Protein AF-A0A6J6EHJ3-F1 (afdb_monomer)

Mean predicted aligned error: 10.59 Å

Secondary structure (DSSP, 8-state):
---PPPPPPP---TT---------PPPPEEEEEEEEETTEEEEEEE---SEEEEEETTEEPPTTSEEEEETTEEEE---S---S-EEEEETTS-EEEE------

Foldseek 3Di:
DDDDDDPDDDPPDPPPPPPDDDDDQKAWEFDDWDDPDPQKIKTFTARPPQWPFKDAQNHTDDPVQWDDPDRGIIMGHPRPDRHAKIWIAHPVGHIYIDGDDDDD

Organism: NCBI:txid449393

Nearest PDB structures (foldseek):
  7k44-assembly1_A  TM=7.861E-01  e=2.070E-03  Bacteroides uniformis ATCC 8492
  6e9b-assembly3_C  TM=7.142E-01  e=2.065E-02  Bacteroides ovatus ATCC 8483
  7z0l-assembly1_A  TM=6.206E-01  e=2.438E-01  Mus musculus
  8qy5-assembly1_A  TM=5.877E-01  e=2.885E-01  Mus musculus
  8qy6-assembly1_A  TM=5.879E-01  e=3.819E-01  Mus musculus

Sequence (104 aa):
MQVQLYPTMIPLNQGNALETTTVTSATLTISARTATGAGAFTITGTGFTNIELVTIGGAPLSGSNYTRVSETTLNLSGVSSFMGPLLIRLADGQESVLFQFNWS

Structure (mmCIF, N/CA/C/O backbone):
data_AF-A0A6J6EHJ3-F1
#
_entry.id   AF-A0A6J6EHJ3-F1
#
loop_
_atom_site.group_PDB
_atom_site.id
_atom_site.type_symbol
_atom_site.label_atom_id
_atom_site.label_alt_id
_atom_site.label_comp_id
_atom_site.label_asym_id
_atom_site.label_entity_id
_atom_site.label_seq_id
_atom_site.pdbx_PDB_ins_code
_atom_site.Cartn_x
_atom_site.Cartn_y
_atom_site.Cartn_z
_atom_site.occupancy
_atom_site.B_iso_or_equiv
_atom_site.auth_seq_id
_atom_site.auth_comp_id
_atom_site.auth_asym_id
_atom_site.auth_atom_id
_atom_site.pdbx_PDB_model_num
ATOM 1 N N . MET A 1 1 ? -48.284 -18.681 57.709 1.00 45.91 1 MET A N 1
ATOM 2 C CA . MET A 1 1 ? -47.814 -17.480 56.986 1.00 45.91 1 MET A CA 1
ATOM 3 C C . MET A 1 1 ? -46.667 -17.903 56.089 1.00 45.91 1 MET A C 1
ATOM 5 O O . MET A 1 1 ? -45.724 -18.489 56.600 1.00 45.91 1 MET A O 1
ATOM 9 N N . GLN A 1 2 ? -46.771 -17.678 54.782 1.00 44.72 2 GLN A N 1
ATOM 10 C CA . GLN A 1 2 ? -45.708 -17.960 53.816 1.00 44.72 2 GLN A CA 1
ATOM 11 C C . GLN A 1 2 ? -45.152 -16.617 53.344 1.00 44.72 2 GLN A C 1
ATOM 13 O O . GLN A 1 2 ? -45.907 -15.794 52.833 1.00 44.72 2 GLN A O 1
ATOM 18 N N . VAL A 1 3 ? -43.858 -16.379 53.555 1.00 48.25 3 VAL A N 1
ATOM 19 C CA . VAL A 1 3 ? -43.165 -15.201 53.023 1.00 48.25 3 VAL A CA 1
ATOM 20 C C . VAL A 1 3 ? -42.486 -15.638 51.733 1.00 48.25 3 VAL A C 1
ATOM 22 O O . VAL A 1 3 ? -41.507 -16.379 51.761 1.00 48.25 3 VAL A O 1
ATOM 25 N N . GLN A 1 4 ? -43.046 -15.231 50.599 1.00 58.06 4 GLN A N 1
ATOM 26 C CA . GLN A 1 4 ? -42.398 -15.392 49.304 1.00 58.06 4 GLN A CA 1
ATOM 27 C C . GLN A 1 4 ? -41.403 -14.244 49.117 1.00 58.06 4 GLN A C 1
ATOM 29 O O . GLN A 1 4 ? -41.795 -13.078 49.118 1.00 58.06 4 GLN A O 1
ATOM 34 N N . LEU A 1 5 ? -40.117 -14.570 48.977 1.00 55.12 5 LEU A N 1
ATOM 35 C CA . LEU A 1 5 ? -39.085 -13.601 48.617 1.00 55.12 5 LEU A CA 1
ATOM 36 C C . LEU A 1 5 ? -39.053 -13.468 47.093 1.00 55.12 5 LEU A C 1
ATOM 38 O O . LEU A 1 5 ? -38.806 -14.440 46.381 1.00 55.12 5 LEU A O 1
ATOM 42 N N . TYR A 1 6 ? -39.320 -12.265 46.595 1.00 51.81 6 TYR A N 1
ATOM 43 C CA . TYR A 1 6 ? -39.069 -11.919 45.199 1.00 51.81 6 TYR A CA 1
ATOM 44 C C . TYR A 1 6 ? -37.560 -11.711 45.006 1.00 51.81 6 TYR A C 1
ATOM 46 O O . TYR A 1 6 ? -36.919 -11.155 45.903 1.00 51.81 6 TYR A O 1
ATOM 54 N N . PRO A 1 7 ? -36.965 -12.119 43.871 1.00 58.31 7 PRO A N 1
ATOM 55 C CA . PRO A 1 7 ? -35.576 -11.787 43.590 1.00 58.31 7 PRO A CA 1
ATOM 56 C C . PRO A 1 7 ? -35.423 -10.261 43.538 1.00 58.31 7 PRO A C 1
ATOM 58 O O . PRO A 1 7 ? -36.152 -9.573 42.822 1.00 58.31 7 PRO A O 1
ATOM 61 N N . THR A 1 8 ? -34.493 -9.722 44.324 1.00 57.19 8 THR A N 1
ATOM 62 C CA . THR A 1 8 ? -34.136 -8.302 44.282 1.00 57.19 8 THR A CA 1
ATOM 63 C C . THR A 1 8 ? -33.543 -7.996 42.914 1.00 57.19 8 THR A C 1
ATOM 65 O O . THR A 1 8 ? -32.592 -8.656 42.495 1.00 57.19 8 THR A O 1
ATOM 68 N N . MET A 1 9 ? -34.121 -7.024 42.211 1.00 59.19 9 MET A N 1
ATOM 69 C CA . MET A 1 9 ? -33.641 -6.585 40.902 1.00 59.19 9 MET A CA 1
ATOM 70 C C . MET A 1 9 ? -32.135 -6.295 40.944 1.00 59.19 9 MET A C 1
ATOM 72 O O . MET A 1 9 ? -31.650 -5.701 41.908 1.00 59.19 9 MET A O 1
ATOM 76 N N . ILE A 1 10 ? -31.403 -6.679 39.893 1.00 64.44 10 ILE A N 1
ATOM 77 C CA . ILE A 1 10 ? -30.029 -6.208 39.686 1.00 64.44 10 ILE A CA 1
ATOM 78 C C . ILE A 1 10 ? -30.111 -4.680 39.566 1.00 64.44 10 ILE A C 1
ATOM 80 O O . ILE A 1 10 ? -30.839 -4.199 38.692 1.00 64.44 10 ILE A O 1
ATOM 84 N N . PRO A 1 11 ? -29.432 -3.895 40.418 1.00 57.28 11 PRO A N 1
ATOM 85 C CA . PRO A 1 11 ? -29.420 -2.452 40.260 1.00 57.28 11 PRO A CA 1
ATOM 86 C C . PRO A 1 11 ? -28.717 -2.116 38.942 1.00 57.28 11 PRO A C 1
ATOM 88 O O . PRO A 1 11 ? -27.499 -2.235 38.824 1.00 57.28 11 PRO A O 1
ATOM 91 N N . LEU A 1 12 ? -29.495 -1.696 37.944 1.00 59.78 12 LEU A N 1
ATOM 92 C CA . LEU A 1 12 ? -28.971 -0.992 36.783 1.00 59.78 12 LEU A CA 1
ATOM 93 C C . LEU A 1 12 ? -28.597 0.398 37.301 1.00 59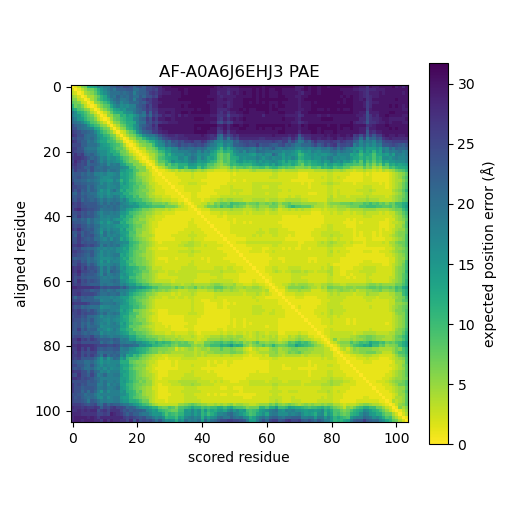.78 12 LEU A C 1
ATOM 95 O O . LEU A 1 12 ? -29.440 1.292 37.385 1.00 59.78 12 LEU A O 1
ATOM 99 N N . ASN A 1 13 ? -27.349 0.564 37.747 1.00 59.31 13 ASN A N 1
ATOM 100 C CA . ASN A 1 13 ? -26.784 1.897 37.945 1.00 59.31 13 ASN A CA 1
ATOM 101 C C . ASN A 1 13 ? -27.064 2.703 36.662 1.00 59.31 13 ASN A C 1
ATOM 103 O O . ASN A 1 13 ? -27.067 2.103 35.590 1.00 59.31 13 ASN A O 1
ATOM 107 N N . GLN A 1 14 ? -27.358 4.004 36.758 1.00 56.12 14 GLN A N 1
ATOM 108 C CA . GLN A 1 14 ? -27.821 4.884 35.663 1.00 56.12 14 GLN A CA 1
ATOM 109 C C . GLN A 1 14 ? -26.815 5.023 34.493 1.00 56.12 14 GLN A C 1
ATOM 111 O O . GLN A 1 14 ? -26.294 6.092 34.206 1.00 56.12 14 GLN A O 1
ATOM 116 N N . GLY A 1 15 ? -26.521 3.918 33.825 1.00 55.09 15 GLY A N 1
ATOM 117 C CA . GLY A 1 15 ? -25.393 3.722 32.930 1.00 55.09 15 GLY A CA 1
ATOM 118 C C . GLY A 1 15 ? -25.427 2.355 32.246 1.00 55.09 15 GLY A C 1
ATOM 119 O O . GLY A 1 15 ? -24.450 1.971 31.622 1.00 55.09 15 GLY A O 1
ATOM 120 N N . ASN A 1 16 ? -26.553 1.630 32.289 1.00 57.59 16 ASN A N 1
ATOM 121 C CA . ASN A 1 16 ? -26.813 0.482 31.412 1.00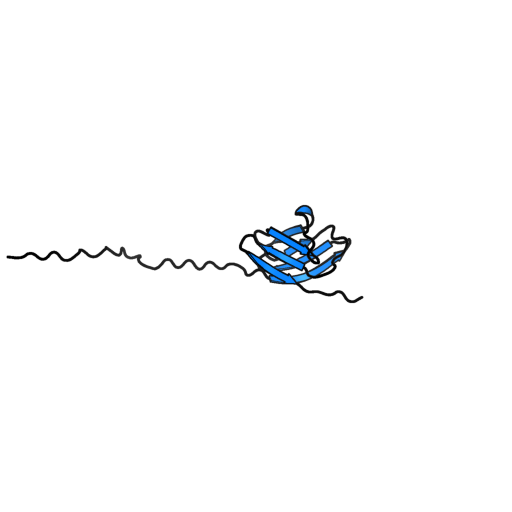 57.59 16 ASN A CA 1
ATOM 122 C C . ASN A 1 16 ? -27.101 0.924 29.962 1.00 57.59 16 ASN A C 1
ATOM 124 O O . ASN A 1 16 ? -27.968 0.374 29.285 1.00 57.59 16 ASN A O 1
ATOM 128 N N . ALA A 1 17 ? -26.376 1.930 29.477 1.00 62.25 17 ALA A N 1
ATOM 129 C CA . ALA A 1 17 ? -26.212 2.104 28.052 1.00 62.25 17 ALA A CA 1
ATOM 130 C C . ALA A 1 17 ? -25.289 0.974 27.590 1.00 62.25 17 ALA A C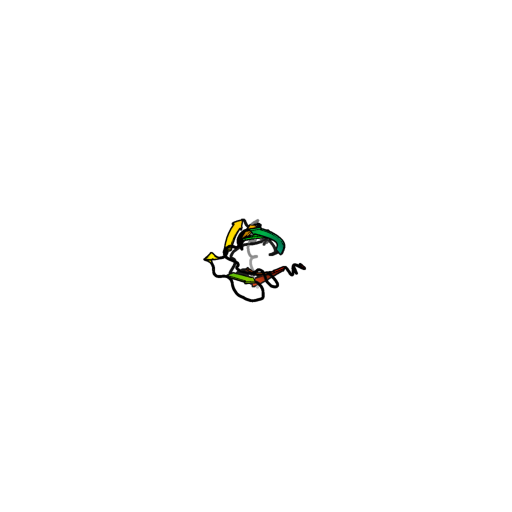 1
ATOM 132 O O . ALA A 1 17 ? -24.234 0.744 28.178 1.00 62.25 17 ALA A O 1
ATOM 133 N N . LEU A 1 18 ? -25.694 0.245 26.555 1.00 67.19 18 LEU A N 1
ATOM 134 C CA . LEU A 1 18 ? -24.749 -0.541 25.779 1.00 67.19 18 LEU A CA 1
ATOM 135 C C . LEU A 1 18 ? -23.701 0.453 25.265 1.00 67.19 18 LEU A C 1
ATOM 137 O O . LEU A 1 18 ? -23.998 1.227 24.354 1.00 67.19 18 LEU A O 1
ATOM 141 N N . GLU A 1 19 ? -22.526 0.500 25.897 1.00 70.19 19 GLU A N 1
ATOM 142 C CA . GLU A 1 19 ? -21.398 1.297 25.418 1.00 70.19 19 GLU A CA 1
ATOM 143 C C . GLU A 1 19 ? -21.067 0.807 24.010 1.00 70.19 19 GLU A C 1
ATOM 145 O O . GLU A 1 19 ? -20.459 -0.241 23.801 1.00 70.19 19 GLU A O 1
ATOM 150 N N . THR A 1 20 ? -21.581 1.535 23.024 1.00 65.19 20 THR A N 1
ATOM 151 C CA . THR A 1 20 ? -21.401 1.217 21.618 1.00 65.19 20 THR A CA 1
ATOM 152 C C . THR A 1 20 ? -20.217 2.038 21.151 1.00 65.19 20 THR A C 1
ATOM 154 O O . THR A 1 20 ? -20.358 3.197 20.768 1.00 65.19 20 THR A O 1
ATOM 157 N N . THR A 1 21 ? -19.021 1.461 21.232 1.00 72.00 21 THR A N 1
ATOM 158 C CA . THR A 1 21 ? -17.856 2.043 20.570 1.00 72.00 21 THR A CA 1
ATOM 159 C C . THR A 1 21 ? -17.944 1.715 19.086 1.00 72.00 21 THR A C 1
ATOM 161 O O . THR A 1 21 ? -17.777 0.566 18.679 1.00 72.00 21 THR A O 1
ATOM 164 N N . THR A 1 22 ? -18.199 2.723 18.258 1.00 68.69 22 THR A N 1
ATOM 165 C CA . THR A 1 22 ? -18.053 2.578 16.809 1.00 68.69 22 THR A CA 1
ATOM 166 C C . THR A 1 22 ? -16.567 2.471 16.482 1.00 68.69 22 THR A C 1
ATOM 168 O O . THR A 1 22 ? -15.833 3.453 16.584 1.00 68.69 22 THR A O 1
ATOM 171 N N . VAL A 1 23 ? -16.112 1.280 16.094 1.00 67.19 23 VAL A N 1
ATOM 172 C CA . VAL A 1 23 ? -14.768 1.085 15.539 1.00 67.19 23 VAL A CA 1
ATOM 173 C C . VAL A 1 23 ? -14.859 1.261 14.028 1.00 67.19 23 VAL A C 1
ATOM 175 O O . VAL A 1 23 ? -15.316 0.370 13.315 1.00 67.19 23 VAL A O 1
ATOM 178 N N . THR A 1 24 ? -14.434 2.418 13.531 1.00 66.88 24 THR A N 1
ATOM 179 C CA . THR A 1 24 ? -14.276 2.630 12.090 1.00 66.88 24 THR A CA 1
ATOM 180 C C . THR A 1 24 ? -12.910 2.091 11.680 1.00 66.88 24 THR A C 1
ATOM 182 O O . THR A 1 24 ? -11.898 2.757 11.879 1.00 66.88 24 THR A O 1
ATOM 185 N N . SER A 1 25 ? -12.867 0.877 11.129 1.00 70.25 25 SER A N 1
ATOM 186 C CA . SER A 1 25 ? -11.669 0.401 10.431 1.00 70.25 25 SER A CA 1
ATOM 187 C C . SER A 1 25 ? -11.670 0.963 9.012 1.00 70.25 25 SER A C 1
ATOM 189 O O . SER A 1 25 ? -12.686 0.895 8.317 1.00 70.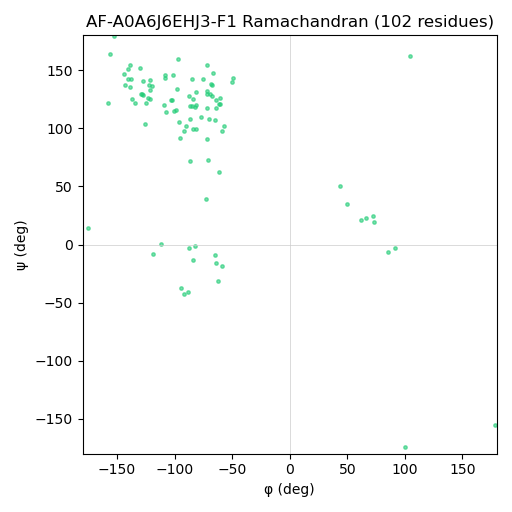25 25 SER A O 1
ATOM 191 N N . ALA A 1 26 ? -10.552 1.543 8.578 1.00 79.94 26 ALA A N 1
ATOM 192 C CA . ALA A 1 26 ? -10.398 1.943 7.188 1.00 79.94 26 ALA A CA 1
ATOM 193 C C . ALA A 1 26 ? -10.335 0.685 6.309 1.00 79.94 26 ALA A C 1
ATOM 195 O O . ALA A 1 26 ? -9.531 -0.212 6.556 1.00 79.94 26 ALA A O 1
ATOM 196 N N . THR A 1 27 ? -11.170 0.621 5.273 1.00 92.38 27 THR A N 1
ATOM 197 C CA . THR A 1 27 ? -11.111 -0.468 4.294 1.00 92.38 27 THR A CA 1
ATOM 198 C C . THR A 1 27 ? -9.836 -0.348 3.466 1.00 92.38 27 THR A C 1
ATOM 200 O O . THR A 1 27 ? -9.547 0.720 2.906 1.00 92.38 27 THR A O 1
ATOM 203 N N . LEU A 1 28 ? -9.088 -1.447 3.358 1.00 97.25 28 LEU A N 1
ATOM 204 C CA . LEU A 1 28 ? -7.926 -1.522 2.487 1.00 97.25 28 LEU A CA 1
ATOM 205 C C . LEU A 1 28 ? -8.372 -1.375 1.029 1.00 97.25 28 LEU A C 1
ATOM 207 O O . LEU A 1 28 ? -9.094 -2.217 0.498 1.00 97.25 28 LEU A O 1
ATOM 211 N N . THR A 1 29 ? -7.902 -0.324 0.365 1.00 97.31 29 THR A N 1
ATOM 212 C CA . THR A 1 29 ? -8.145 -0.115 -1.066 1.00 97.31 29 THR A CA 1
ATOM 213 C C . THR A 1 29 ? -6.883 0.393 -1.736 1.00 97.31 29 THR A C 1
ATOM 215 O O . THR A 1 29 ? -6.240 1.309 -1.229 1.00 97.31 29 THR A O 1
ATOM 218 N N . ILE A 1 30 ? -6.547 -0.167 -2.896 1.00 97.31 30 ILE A N 1
ATOM 219 C CA . ILE A 1 30 ? -5.523 0.378 -3.786 1.00 97.31 30 ILE A CA 1
ATOM 220 C C . ILE A 1 30 ? -6.222 1.166 -4.894 1.00 97.31 30 ILE A C 1
ATOM 222 O O . ILE A 1 30 ? -6.943 0.592 -5.707 1.00 97.31 30 ILE A O 1
ATOM 226 N N . SER A 1 31 ? -5.988 2.473 -4.944 1.00 95.62 31 SER A N 1
ATOM 227 C CA . SER A 1 31 ? -6.628 3.364 -5.917 1.00 95.62 31 SER A CA 1
ATOM 228 C C . SER A 1 31 ? -5.796 3.517 -7.183 1.00 95.62 31 SER A C 1
ATOM 230 O O . SER A 1 31 ? -6.337 3.513 -8.287 1.00 95.62 31 SER A O 1
ATOM 232 N N . ALA A 1 32 ? -4.480 3.675 -7.039 1.00 93.88 32 ALA A N 1
ATOM 233 C CA . ALA A 1 32 ? -3.599 3.851 -8.181 1.00 93.88 32 ALA A CA 1
ATOM 234 C C . ALA A 1 32 ? -2.159 3.446 -7.876 1.00 93.88 32 ALA A C 1
ATOM 236 O O . ALA A 1 32 ? -1.719 3.341 -6.730 1.00 93.88 32 ALA A O 1
ATOM 237 N N . ARG A 1 33 ? -1.412 3.278 -8.964 1.00 92.62 33 ARG A N 1
ATOM 238 C CA . ARG A 1 33 ? 0.034 3.110 -8.982 1.00 92.62 33 ARG A CA 1
ATOM 239 C C . ARG A 1 33 ? 0.615 4.112 -9.969 1.00 92.62 33 ARG A C 1
ATOM 241 O O . ARG A 1 33 ? 0.231 4.123 -11.138 1.00 92.62 33 ARG A O 1
ATOM 248 N N . THR A 1 34 ? 1.614 4.855 -9.520 1.00 92.50 34 THR A N 1
ATOM 249 C CA . THR A 1 34 ? 2.348 5.826 -10.333 1.00 92.50 34 THR A CA 1
ATOM 250 C C . THR A 1 34 ? 3.823 5.459 -10.344 1.00 92.50 34 THR A C 1
ATOM 252 O O . THR A 1 34 ? 4.432 5.311 -9.287 1.00 92.50 34 THR A O 1
ATOM 255 N N . ALA A 1 35 ? 4.411 5.298 -11.530 1.00 91.50 35 ALA A N 1
ATOM 256 C CA . ALA A 1 35 ? 5.853 5.112 -11.657 1.00 91.50 35 ALA A CA 1
ATOM 257 C C . ALA A 1 35 ? 6.576 6.430 -11.349 1.00 91.50 35 ALA A C 1
ATOM 259 O O . ALA A 1 35 ? 6.209 7.474 -11.885 1.00 91.50 35 ALA A O 1
ATOM 260 N N . THR A 1 36 ? 7.611 6.379 -10.511 1.00 91.25 36 THR A N 1
ATOM 261 C CA . THR A 1 36 ? 8.423 7.552 -10.138 1.00 91.25 36 THR A CA 1
ATOM 262 C C . THR A 1 36 ? 9.851 7.493 -10.692 1.00 91.25 36 THR A C 1
ATOM 264 O O . THR A 1 36 ? 10.621 8.432 -10.512 1.00 91.25 36 THR A O 1
ATOM 267 N N . GLY A 1 37 ? 10.184 6.430 -11.437 1.00 85.75 37 GLY A N 1
ATOM 268 C CA . GLY A 1 37 ? 11.471 6.235 -12.115 1.00 85.75 37 GLY A CA 1
ATOM 269 C C . GLY A 1 37 ? 12.374 5.220 -11.410 1.00 85.75 37 GLY A C 1
ATOM 270 O O . GLY A 1 37 ? 12.141 4.870 -10.262 1.00 85.75 37 GLY A O 1
ATOM 271 N N . ALA A 1 38 ? 13.387 4.704 -12.116 1.00 87.31 38 ALA A N 1
ATOM 272 C CA . ALA A 1 38 ? 14.399 3.779 -11.573 1.00 87.31 38 ALA A CA 1
ATOM 273 C C . ALA A 1 38 ? 13.839 2.557 -10.799 1.00 87.31 38 ALA A C 1
ATOM 275 O O . ALA A 1 38 ? 14.420 2.117 -9.810 1.00 87.31 38 ALA A O 1
ATOM 276 N N . GLY A 1 39 ? 12.694 2.012 -11.231 1.00 88.06 39 GLY A N 1
ATOM 277 C CA . GLY A 1 39 ? 12.043 0.889 -10.542 1.00 88.06 39 GLY A CA 1
ATOM 278 C C . GLY A 1 39 ? 11.358 1.270 -9.223 1.00 88.06 39 GLY A C 1
ATOM 279 O O . GLY A 1 39 ? 11.112 0.406 -8.382 1.00 88.06 39 GLY A O 1
ATOM 280 N N . ALA A 1 40 ? 11.067 2.556 -9.018 1.00 92.88 40 ALA A N 1
ATOM 281 C CA . ALA A 1 40 ? 10.281 3.056 -7.903 1.00 92.88 40 ALA A CA 1
ATOM 282 C C . ALA A 1 40 ? 8.842 3.380 -8.327 1.00 92.88 40 ALA A C 1
ATOM 284 O O . ALA A 1 40 ? 8.569 3.805 -9.459 1.00 92.88 40 ALA A O 1
ATOM 285 N N . PHE A 1 41 ? 7.918 3.160 -7.393 1.00 94.06 41 PHE A N 1
ATOM 286 C CA . PHE A 1 41 ? 6.490 3.376 -7.587 1.00 94.06 41 PHE A CA 1
ATOM 287 C C . PHE A 1 41 ? 5.870 3.980 -6.334 1.00 94.06 41 PHE A C 1
ATOM 289 O O . PHE A 1 41 ? 6.191 3.579 -5.217 1.00 94.06 41 PHE A O 1
ATOM 296 N N . THR A 1 42 ? 4.926 4.892 -6.524 1.00 95.69 42 THR A N 1
ATOM 297 C CA . THR A 1 42 ? 4.030 5.351 -5.464 1.00 95.69 42 THR A CA 1
ATOM 298 C C . THR A 1 42 ? 2.681 4.677 -5.645 1.00 95.69 42 THR A C 1
ATOM 300 O O . THR A 1 42 ? 2.071 4.763 -6.712 1.00 95.69 42 THR A O 1
ATOM 303 N N . ILE A 1 43 ? 2.228 3.997 -4.600 1.00 96.88 43 ILE A N 1
ATOM 304 C CA . ILE A 1 43 ? 0.912 3.376 -4.515 1.00 96.88 43 ILE A CA 1
ATOM 305 C C . ILE A 1 43 ? 0.045 4.270 -3.639 1.00 96.88 43 ILE A C 1
ATOM 307 O O . ILE A 1 43 ? 0.409 4.567 -2.498 1.00 96.88 43 ILE A O 1
ATOM 311 N N . THR A 1 44 ? -1.092 4.698 -4.175 1.00 97.69 44 THR A N 1
ATOM 312 C CA . THR A 1 44 ? -2.079 5.488 -3.438 1.00 97.69 44 THR A CA 1
ATOM 313 C C . THR A 1 44 ? -3.313 4.652 -3.149 1.00 97.69 44 THR A C 1
ATOM 315 O O . THR A 1 44 ? -3.700 3.783 -3.936 1.00 97.69 44 THR A O 1
ATOM 318 N N . GLY A 1 45 ? -3.928 4.901 -2.000 1.00 96.94 45 GLY A N 1
ATOM 319 C CA . GLY A 1 45 ? -5.043 4.102 -1.519 1.00 96.94 45 GLY A CA 1
ATOM 320 C C . GLY A 1 45 ? -5.549 4.555 -0.159 1.00 96.94 45 GLY A C 1
ATOM 321 O O . GLY A 1 45 ? -5.374 5.712 0.228 1.00 96.94 45 GLY A O 1
ATOM 322 N N . THR A 1 46 ? -6.169 3.630 0.561 1.00 96.50 46 THR A N 1
ATOM 323 C CA . THR A 1 46 ? -6.647 3.807 1.935 1.00 96.50 46 THR A CA 1
ATOM 324 C C . THR A 1 46 ? -6.360 2.560 2.755 1.00 96.50 46 THR A C 1
ATOM 326 O O . THR A 1 46 ? -6.282 1.459 2.211 1.00 96.50 46 THR A O 1
ATOM 329 N N . GLY A 1 47 ? -6.245 2.724 4.074 1.00 95.44 47 GLY A N 1
ATOM 330 C CA . GLY A 1 47 ? -6.145 1.598 5.001 1.00 95.44 47 GLY A CA 1
ATOM 331 C C . GLY A 1 47 ? -4.802 0.869 4.961 1.00 95.44 47 GLY A C 1
ATOM 332 O O . GLY A 1 47 ? -4.742 -0.295 5.327 1.00 95.44 47 GLY A O 1
ATOM 333 N N . PHE A 1 48 ? -3.710 1.510 4.534 1.00 96.31 48 PHE A N 1
ATOM 334 C CA . PHE A 1 48 ? -2.373 0.907 4.583 1.00 96.31 48 PHE A CA 1
ATOM 335 C C . PHE A 1 48 ? -1.856 0.811 6.028 1.00 96.31 48 PHE A C 1
ATOM 337 O O . PHE A 1 48 ? -0.958 1.543 6.430 1.00 96.31 48 PHE A O 1
ATOM 344 N N . THR A 1 49 ? -2.398 -0.092 6.839 1.00 94.12 49 THR A N 1
ATOM 345 C CA . THR A 1 49 ? -2.017 -0.303 8.244 1.00 94.12 49 THR A CA 1
ATOM 346 C C . THR A 1 49 ? -1.541 -1.740 8.440 1.00 94.12 49 THR A C 1
ATOM 348 O O . THR A 1 49 ? -2.061 -2.651 7.822 1.00 94.12 49 THR A O 1
ATOM 351 N N . ASN A 1 50 ? -0.508 -1.963 9.263 1.00 93.94 50 ASN A N 1
ATOM 352 C CA . ASN A 1 50 ? 0.016 -3.309 9.569 1.00 93.94 50 ASN A CA 1
ATOM 353 C C . ASN A 1 50 ? 0.149 -4.245 8.345 1.00 93.94 50 ASN A C 1
ATOM 355 O O . ASN A 1 50 ? -0.344 -5.371 8.358 1.00 93.94 50 ASN A O 1
ATOM 359 N N . ILE A 1 51 ? 0.795 -3.760 7.277 1.00 95.94 51 ILE A N 1
ATOM 360 C CA . ILE A 1 51 ? 1.005 -4.520 6.037 1.00 95.94 51 ILE A CA 1
ATOM 361 C C . ILE A 1 51 ? 1.840 -5.765 6.341 1.00 95.94 51 ILE A C 1
ATOM 363 O O . ILE A 1 51 ? 2.975 -5.654 6.805 1.00 95.94 51 ILE A O 1
ATOM 367 N N . GLU A 1 52 ? 1.280 -6.931 6.041 1.00 96.12 52 GLU A N 1
ATOM 368 C CA . GLU A 1 52 ? 1.925 -8.232 6.217 1.00 96.12 52 GLU A CA 1
ATOM 369 C C . GLU A 1 52 ? 2.601 -8.694 4.919 1.00 96.12 52 GLU A C 1
ATOM 371 O O . GLU A 1 52 ? 3.685 -9.273 4.949 1.00 96.12 52 GLU A O 1
ATOM 376 N N . LEU A 1 53 ? 1.973 -8.423 3.771 1.00 96.31 53 LEU A N 1
ATOM 377 C CA . LEU A 1 53 ? 2.448 -8.893 2.475 1.00 96.31 53 LEU A CA 1
ATOM 378 C C . LEU A 1 53 ? 2.205 -7.847 1.388 1.00 96.31 53 LEU A C 1
ATOM 380 O O . LEU A 1 53 ? 1.120 -7.278 1.278 1.00 96.31 53 LEU A O 1
ATOM 384 N N . VAL A 1 54 ? 3.210 -7.659 0.534 1.00 96.69 54 VAL A N 1
ATOM 385 C CA . VAL A 1 54 ? 3.095 -6.939 -0.737 1.00 96.69 54 VAL A CA 1
ATOM 386 C C . VAL A 1 54 ? 3.647 -7.843 -1.829 1.00 96.69 54 VAL A C 1
ATOM 388 O O . VAL A 1 54 ? 4.758 -8.353 -1.692 1.00 96.69 54 VAL A O 1
ATOM 391 N N . THR A 1 55 ? 2.895 -8.051 -2.909 1.00 94.69 55 THR A N 1
ATOM 392 C CA . THR A 1 55 ? 3.361 -8.837 -4.061 1.00 94.69 55 THR A CA 1
ATOM 393 C C . THR A 1 55 ? 3.147 -8.097 -5.368 1.00 94.69 55 THR A C 1
ATOM 395 O O . THR A 1 55 ? 2.211 -7.309 -5.509 1.00 94.69 55 THR A O 1
ATOM 398 N N . ILE A 1 56 ? 4.001 -8.396 -6.342 1.00 93.00 56 ILE A N 1
ATOM 399 C CA . ILE A 1 56 ? 3.847 -7.965 -7.729 1.00 93.00 56 ILE A CA 1
ATOM 400 C C . ILE A 1 56 ? 3.885 -9.214 -8.599 1.00 93.00 56 ILE A C 1
ATOM 402 O O . ILE A 1 56 ? 4.839 -9.988 -8.529 1.00 93.00 56 ILE A O 1
ATOM 406 N N . GLY A 1 57 ? 2.829 -9.451 -9.379 1.00 90.94 57 GLY A N 1
ATOM 407 C CA . GLY A 1 57 ? 2.741 -10.655 -10.212 1.00 90.94 57 GLY A CA 1
ATOM 408 C C . GLY A 1 57 ? 2.749 -11.959 -9.406 1.00 90.94 57 GLY A C 1
ATOM 409 O O . GLY A 1 57 ? 3.115 -13.001 -9.938 1.00 90.94 57 GLY A O 1
ATOM 410 N N . GLY A 1 58 ? 2.394 -11.898 -8.117 1.00 91.38 58 GLY A N 1
ATOM 411 C CA . GLY A 1 58 ? 2.473 -13.021 -7.178 1.00 91.38 58 GLY A CA 1
ATOM 412 C C . GLY A 1 58 ? 3.841 -13.215 -6.511 1.00 91.38 58 GLY A C 1
ATOM 413 O O . GLY A 1 58 ? 3.947 -14.024 -5.593 1.00 91.38 58 GLY A O 1
ATOM 414 N N . ALA A 1 59 ? 4.877 -12.466 -6.904 1.00 92.00 59 ALA A N 1
ATOM 415 C CA . ALA A 1 59 ? 6.177 -12.507 -6.239 1.00 92.00 59 ALA A CA 1
ATOM 416 C C . ALA A 1 59 ? 6.186 -11.572 -5.013 1.00 92.00 59 ALA A C 1
ATOM 418 O O . ALA A 1 59 ? 5.883 -10.383 -5.168 1.00 92.00 59 ALA A O 1
ATOM 419 N N . PRO A 1 60 ? 6.523 -12.063 -3.805 1.00 93.69 60 PRO A N 1
ATOM 420 C CA . PRO A 1 60 ? 6.584 -11.231 -2.610 1.00 93.69 60 PRO A CA 1
ATOM 421 C C . PRO A 1 60 ? 7.742 -10.236 -2.675 1.00 93.69 60 PRO A C 1
ATOM 423 O O . PRO A 1 60 ? 8.858 -10.574 -3.070 1.00 93.69 60 PRO A O 1
ATOM 426 N N . LEU A 1 61 ? 7.472 -9.007 -2.245 1.00 93.06 61 LEU A N 1
ATOM 427 C CA . LEU A 1 61 ? 8.492 -7.994 -2.015 1.00 93.06 61 LEU A CA 1
ATOM 428 C C . LEU A 1 61 ? 9.086 -8.166 -0.618 1.00 93.06 61 LEU A C 1
ATOM 430 O O . LEU A 1 61 ? 8.376 -8.457 0.345 1.00 93.06 61 LEU A O 1
ATOM 434 N N . SER A 1 62 ? 10.394 -7.947 -0.495 1.00 90.19 62 SER A N 1
ATOM 435 C CA . SER A 1 62 ? 11.035 -7.900 0.820 1.00 90.19 62 SER A CA 1
ATOM 436 C C . SER A 1 62 ? 10.650 -6.613 1.555 1.00 90.19 62 SER A C 1
ATOM 438 O O . SER A 1 62 ? 10.379 -5.594 0.921 1.00 90.19 62 SER A O 1
ATOM 440 N N . GLY A 1 63 ? 10.688 -6.618 2.892 1.00 82.62 63 GLY A N 1
ATOM 441 C CA . GLY A 1 63 ? 10.328 -5.448 3.710 1.00 82.62 63 GLY A CA 1
ATOM 442 C C . GLY A 1 63 ? 11.159 -4.183 3.437 1.00 82.62 63 GLY A C 1
ATOM 443 O O . GLY A 1 63 ? 10.727 -3.089 3.766 1.00 82.62 63 GLY A O 1
AT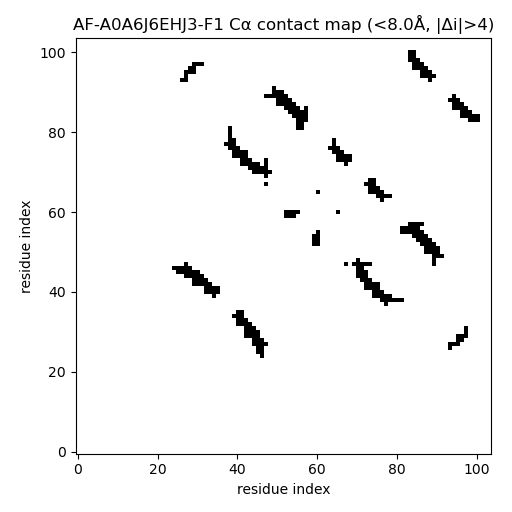OM 444 N N . SER A 1 64 ? 12.331 -4.303 2.801 1.00 88.94 64 SER A N 1
ATOM 445 C CA . SER A 1 64 ? 13.145 -3.158 2.357 1.00 88.94 64 SER A CA 1
ATOM 446 C C . SER A 1 64 ? 12.731 -2.584 0.994 1.00 88.94 64 SER A C 1
ATOM 448 O O . SER A 1 64 ? 13.175 -1.496 0.637 1.00 88.94 64 SER A O 1
ATOM 450 N N . ASN A 1 65 ? 11.902 -3.297 0.226 1.00 93.81 65 ASN A N 1
ATOM 451 C CA . ASN A 1 65 ? 11.406 -2.860 -1.082 1.00 93.81 65 ASN A CA 1
ATOM 452 C C . ASN A 1 65 ? 10.128 -2.026 -0.989 1.00 93.81 65 ASN A C 1
ATOM 454 O O . ASN A 1 65 ? 9.632 -1.572 -2.020 1.00 93.81 65 ASN A O 1
ATOM 458 N N . TYR A 1 66 ? 9.573 -1.833 0.208 1.00 95.00 66 TYR A N 1
ATOM 459 C CA . TYR A 1 66 ? 8.439 -0.949 0.403 1.00 95.00 66 TYR A CA 1
ATOM 460 C C . TYR A 1 66 ? 8.506 -0.205 1.731 1.00 95.00 66 TYR A C 1
ATOM 462 O O . TYR A 1 66 ? 8.939 -0.735 2.748 1.00 95.00 66 TYR A O 1
ATOM 470 N N . THR A 1 67 ? 8.004 1.024 1.724 1.00 96.31 67 THR A N 1
ATOM 471 C CA . THR A 1 67 ? 7.920 1.878 2.905 1.00 96.31 67 THR A CA 1
ATOM 472 C C . THR A 1 67 ? 6.543 2.510 2.958 1.00 96.31 67 THR A C 1
ATOM 474 O O . THR A 1 67 ? 6.144 3.235 2.040 1.00 96.31 67 THR A O 1
ATOM 477 N N . ARG A 1 68 ? 5.811 2.268 4.048 1.00 96.44 68 ARG A N 1
ATOM 478 C CA . ARG A 1 68 ? 4.567 2.991 4.320 1.00 96.44 68 ARG A CA 1
ATOM 479 C C . ARG A 1 68 ? 4.908 4.422 4.721 1.00 96.44 68 ARG A C 1
ATOM 481 O O . ARG A 1 68 ? 5.536 4.633 5.755 1.00 96.44 68 ARG A O 1
ATOM 488 N N . VAL A 1 69 ? 4.453 5.386 3.929 1.00 97.44 69 VAL A N 1
ATOM 489 C CA . VAL A 1 69 ? 4.618 6.818 4.221 1.00 97.44 69 VAL A CA 1
ATOM 490 C C . VAL A 1 69 ? 3.456 7.321 5.078 1.00 97.44 69 VAL A C 1
ATOM 492 O O . VAL A 1 69 ? 3.661 8.066 6.030 1.00 97.44 69 VAL A O 1
ATOM 495 N N . SER A 1 70 ? 2.240 6.877 4.764 1.00 96.81 70 SER A N 1
ATOM 496 C CA . SER A 1 70 ? 1.005 7.181 5.493 1.00 96.81 70 SER A CA 1
ATOM 497 C C . SER A 1 70 ? -0.000 6.038 5.316 1.00 96.81 70 SER A C 1
ATOM 499 O O . SER A 1 70 ? 0.261 5.080 4.590 1.00 96.81 70 SER A O 1
ATOM 501 N N . GLU A 1 71 ? -1.181 6.148 5.924 1.00 95.94 71 GLU A N 1
ATOM 502 C CA . GLU A 1 71 ? -2.293 5.206 5.699 1.00 95.94 71 GLU A CA 1
ATOM 503 C C . GLU A 1 71 ? -2.852 5.240 4.265 1.00 95.94 71 GLU A C 1
ATOM 505 O O . GLU A 1 71 ? -3.658 4.389 3.894 1.00 95.94 71 GLU A O 1
ATOM 510 N N . THR A 1 72 ? -2.429 6.215 3.458 1.00 97.38 72 THR A N 1
ATOM 511 C CA . THR A 1 72 ? -2.902 6.439 2.086 1.00 97.38 72 THR A CA 1
ATOM 512 C C . THR A 1 72 ? -1.805 6.337 1.029 1.00 97.38 72 THR A C 1
ATOM 514 O O . THR A 1 72 ? -2.110 6.332 -0.164 1.00 97.38 72 THR A O 1
ATOM 517 N N . THR A 1 73 ? -0.538 6.231 1.446 1.00 97.88 73 THR A N 1
ATOM 518 C CA . THR A 1 73 ? 0.621 6.233 0.549 1.00 97.88 73 THR A CA 1
ATOM 519 C C . THR A 1 73 ? 1.639 5.169 0.948 1.00 97.88 73 THR A C 1
ATOM 521 O O . THR A 1 73 ? 2.172 5.167 2.063 1.00 97.88 73 THR A O 1
ATOM 524 N N . LEU A 1 74 ? 1.974 4.312 -0.014 1.00 97.44 74 LEU A N 1
ATOM 525 C CA . LEU A 1 74 ? 3.022 3.303 0.079 1.00 97.44 74 LEU A CA 1
ATOM 526 C C . LEU A 1 74 ? 4.027 3.527 -1.055 1.00 97.44 74 LEU A C 1
ATOM 528 O O . LEU A 1 74 ? 3.649 3.583 -2.224 1.00 97.44 74 LEU A O 1
ATOM 532 N N . ASN A 1 75 ? 5.308 3.645 -0.724 1.00 96.94 75 ASN A N 1
ATOM 533 C CA . ASN A 1 75 ? 6.369 3.731 -1.723 1.00 96.94 75 ASN A CA 1
ATOM 534 C C . ASN A 1 75 ? 6.999 2.358 -1.916 1.00 96.94 75 ASN A C 1
ATOM 536 O O . ASN A 1 75 ? 7.335 1.705 -0.933 1.00 96.94 75 ASN A O 1
ATOM 540 N N . LEU A 1 76 ? 7.192 1.953 -3.166 1.00 95.44 76 LEU A N 1
ATOM 541 C CA . LEU A 1 76 ? 7.946 0.764 -3.549 1.00 95.44 76 LEU A CA 1
ATOM 542 C C . LEU A 1 76 ? 9.271 1.189 -4.184 1.00 95.44 76 LEU A C 1
ATOM 544 O O . LEU A 1 76 ? 9.313 2.174 -4.925 1.00 95.44 76 LEU A O 1
ATOM 548 N N . SER A 1 77 ? 10.338 0.443 -3.924 1.00 93.94 77 SER A N 1
ATOM 549 C CA . SER A 1 77 ? 11.684 0.720 -4.428 1.00 93.94 77 SER A CA 1
ATOM 550 C C . SER A 1 77 ? 12.411 -0.564 -4.830 1.00 93.94 77 SER A C 1
ATOM 552 O O . SER A 1 77 ? 12.166 -1.649 -4.297 1.00 93.94 77 SER A O 1
ATOM 554 N N . GLY A 1 78 ? 13.324 -0.444 -5.799 1.00 89.00 78 GLY A N 1
ATOM 555 C CA . GLY A 1 78 ? 14.096 -1.585 -6.298 1.00 89.00 78 GLY A CA 1
ATOM 556 C C . GLY A 1 78 ? 13.244 -2.631 -7.024 1.00 89.00 78 GLY A C 1
ATOM 557 O O . GLY A 1 78 ? 13.638 -3.792 -7.104 1.00 89.00 78 GLY A O 1
ATOM 558 N N . VAL A 1 79 ? 12.077 -2.239 -7.544 1.00 87.06 79 VAL A N 1
ATOM 559 C CA . VAL A 1 79 ? 11.210 -3.118 -8.329 1.00 87.06 79 VAL A CA 1
ATOM 560 C C . VAL A 1 79 ? 11.756 -3.157 -9.756 1.00 87.06 79 VAL A C 1
ATOM 562 O O . VAL A 1 79 ? 11.534 -2.240 -10.545 1.00 87.06 79 VAL A O 1
ATOM 565 N N . SER A 1 80 ? 12.498 -4.218 -10.084 1.00 76.31 80 SER A N 1
ATOM 566 C CA . SER A 1 80 ? 13.158 -4.382 -11.389 1.00 76.31 80 SER A CA 1
ATOM 567 C C . SER A 1 80 ? 12.173 -4.438 -12.558 1.00 76.31 80 SER A C 1
ATOM 569 O O . SER A 1 80 ? 12.499 -3.999 -13.660 1.00 76.31 80 SER A O 1
ATOM 571 N N . SER A 1 81 ? 10.961 -4.958 -12.347 1.00 73.62 81 SER A N 1
ATOM 572 C CA . SER A 1 81 ? 9.887 -4.978 -13.345 1.00 73.62 81 SER A CA 1
ATOM 573 C C . SER A 1 81 ? 8.525 -5.109 -12.662 1.00 73.62 81 SER A C 1
ATOM 575 O O . SER A 1 81 ? 8.275 -6.072 -11.942 1.00 73.62 81 SER A O 1
ATOM 577 N N . PHE A 1 82 ? 7.621 -4.153 -12.894 1.00 84.81 82 PHE A N 1
ATOM 578 C CA . PHE A 1 82 ? 6.253 -4.221 -12.374 1.00 84.81 82 PHE A CA 1
ATOM 579 C C . PHE A 1 82 ? 5.358 -5.008 -13.335 1.00 84.81 82 PHE A C 1
ATOM 581 O O . PHE A 1 82 ? 4.540 -4.433 -14.056 1.00 84.81 82 PHE A O 1
ATOM 588 N N . MET A 1 83 ? 5.555 -6.326 -13.384 1.00 84.31 83 MET A N 1
ATOM 589 C CA . MET A 1 83 ? 4.780 -7.219 -14.245 1.00 84.31 83 MET A CA 1
ATOM 590 C C . MET A 1 83 ? 3.697 -7.930 -13.438 1.00 84.31 83 MET A C 1
ATOM 592 O O . MET A 1 83 ? 3.993 -8.732 -12.559 1.00 84.31 83 MET A O 1
ATOM 596 N N . GLY A 1 84 ? 2.437 -7.643 -13.763 1.00 88.75 84 GLY A N 1
ATOM 597 C CA . GLY A 1 84 ? 1.276 -8.284 -13.150 1.00 88.75 84 GLY A CA 1
ATOM 598 C C . GLY A 1 84 ? 0.597 -7.457 -12.051 1.00 88.75 84 GLY A C 1
ATOM 599 O O . GLY A 1 84 ? 0.925 -6.280 -11.860 1.00 88.75 84 GLY A O 1
ATOM 600 N N . PRO A 1 85 ? -0.400 -8.051 -11.369 1.00 92.12 85 PRO A N 1
ATOM 601 C CA . PRO A 1 85 ? -1.181 -7.362 -10.352 1.00 92.12 85 PRO A CA 1
ATOM 602 C C . PRO A 1 85 ? -0.337 -7.008 -9.130 1.00 92.12 85 PRO A C 1
ATOM 604 O O . PRO A 1 85 ? 0.565 -7.755 -8.746 1.00 92.12 85 PRO A O 1
ATOM 607 N N . LEU A 1 86 ? -0.680 -5.885 -8.50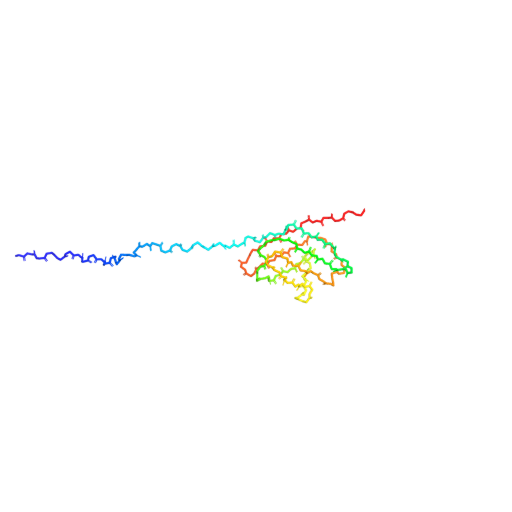8 1.00 95.19 86 LEU A N 1
ATOM 608 C CA . LEU A 1 86 ? -0.250 -5.558 -7.155 1.00 95.19 86 LEU A CA 1
ATOM 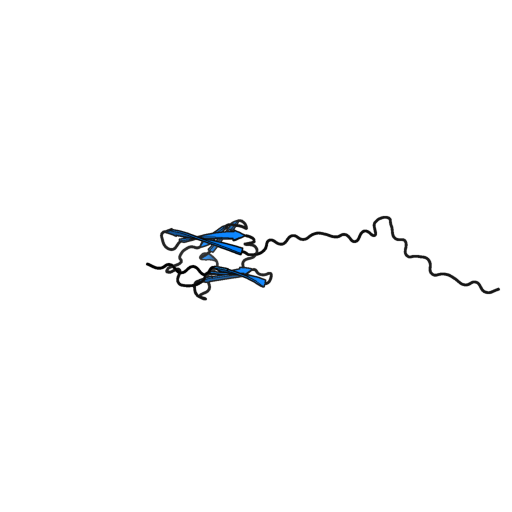609 C C . LEU A 1 86 ? -1.248 -6.156 -6.178 1.00 95.19 86 LEU A C 1
ATOM 611 O O . LEU A 1 86 ? -2.431 -5.851 -6.296 1.00 95.19 86 LEU A O 1
ATOM 615 N N . LEU A 1 87 ? -0.784 -6.925 -5.201 1.00 96.56 87 LEU A N 1
ATOM 616 C CA . LEU A 1 87 ? -1.596 -7.334 -4.056 1.00 96.56 87 LEU A CA 1
ATOM 617 C C . LEU A 1 87 ? -0.957 -6.817 -2.773 1.00 96.56 87 LEU A C 1
ATOM 619 O O . LEU A 1 87 ? 0.259 -6.925 -2.597 1.00 96.56 87 LEU A O 1
ATOM 623 N N . ILE A 1 88 ? -1.788 -6.281 -1.884 1.00 97.75 88 ILE A N 1
ATOM 624 C CA . ILE A 1 88 ? -1.421 -5.914 -0.516 1.00 97.75 88 ILE A CA 1
ATOM 625 C C . ILE A 1 88 ? -2.333 -6.688 0.431 1.00 97.75 88 ILE A C 1
ATOM 627 O O . ILE A 1 88 ? -3.547 -6.699 0.228 1.00 97.75 88 ILE A O 1
ATOM 631 N N . ARG A 1 89 ? -1.744 -7.295 1.464 1.00 97.44 89 ARG A N 1
ATOM 632 C CA . ARG A 1 89 ? -2.458 -7.915 2.582 1.00 97.44 89 ARG A CA 1
ATOM 633 C C . ARG A 1 89 ? -2.035 -7.294 3.901 1.00 97.44 89 ARG A C 1
ATOM 635 O O . ARG A 1 89 ? -0.841 -7.079 4.135 1.00 97.44 89 ARG A O 1
ATOM 642 N N . LEU A 1 90 ? -3.007 -7.033 4.761 1.00 96.69 90 LEU A N 1
ATOM 643 C CA . LEU A 1 90 ? -2.779 -6.575 6.126 1.00 96.69 90 LEU A CA 1
ATOM 644 C C . LEU A 1 90 ? -2.844 -7.751 7.103 1.00 96.69 90 LEU A C 1
ATOM 646 O O . LEU A 1 90 ? -3.470 -8.773 6.832 1.00 96.69 90 LEU A O 1
ATOM 650 N N . ALA A 1 91 ? -2.253 -7.573 8.281 1.00 95.62 91 ALA A N 1
ATOM 651 C CA . ALA A 1 91 ? -2.275 -8.573 9.347 1.00 95.62 91 ALA A CA 1
ATOM 652 C C . ALA A 1 91 ? -3.686 -8.871 9.903 1.00 95.62 91 ALA A C 1
ATOM 654 O O . ALA A 1 91 ? -3.870 -9.881 10.576 1.00 95.62 91 ALA A O 1
ATOM 655 N N . ASP A 1 92 ? -4.679 -8.010 9.641 1.00 93.19 92 ASP A N 1
ATOM 656 C CA . ASP A 1 92 ? -6.087 -8.242 10.002 1.00 93.19 92 ASP A CA 1
ATOM 657 C C . ASP A 1 92 ? -6.839 -9.125 8.983 1.00 93.19 92 ASP A C 1
ATOM 659 O O . ASP A 1 92 ? -8.015 -9.431 9.179 1.00 93.19 92 ASP A O 1
ATOM 663 N N . GLY A 1 93 ? -6.158 -9.552 7.912 1.00 94.38 93 GLY A N 1
ATOM 664 C CA . GLY A 1 93 ? -6.700 -10.400 6.854 1.00 94.38 93 GLY A CA 1
ATOM 665 C C . GLY A 1 93 ? -7.295 -9.642 5.667 1.00 94.38 93 GLY A C 1
ATOM 666 O O . GLY A 1 93 ? -7.704 -10.288 4.703 1.00 94.38 93 GLY A O 1
ATOM 667 N N . GLN A 1 94 ? -7.339 -8.305 5.686 1.00 96.19 94 GLN A N 1
ATOM 668 C CA . GLN A 1 94 ? -7.787 -7.547 4.519 1.00 96.19 94 GLN A CA 1
ATOM 669 C C . GLN A 1 94 ? -6.796 -7.667 3.360 1.00 96.19 94 GLN A C 1
ATOM 671 O O . GLN A 1 94 ? -5.586 -7.523 3.538 1.00 96.19 94 GLN A O 1
ATOM 676 N N . GLU A 1 95 ? -7.332 -7.857 2.156 1.00 97.19 95 GLU A N 1
ATOM 677 C CA . GLU A 1 95 ? -6.575 -7.919 0.909 1.00 97.19 95 GLU A CA 1
ATOM 678 C C . GLU A 1 95 ? -7.150 -6.939 -0.113 1.00 97.19 95 GLU A C 1
ATOM 680 O O . GLU A 1 95 ? -8.365 -6.785 -0.247 1.00 97.19 95 GLU A O 1
ATOM 685 N N . SER A 1 96 ? -6.272 -6.286 -0.869 1.00 97.62 96 SER A N 1
ATOM 686 C CA . SER A 1 96 ? -6.661 -5.463 -2.011 1.00 97.62 96 SER A CA 1
ATOM 687 C C . SER A 1 96 ? -5.715 -5.710 -3.170 1.00 97.62 96 SER A C 1
ATOM 689 O O . SER A 1 96 ? -4.510 -5.907 -2.982 1.00 97.62 96 SER A O 1
ATOM 691 N N . VAL A 1 97 ? -6.279 -5.717 -4.376 1.00 96.88 97 VAL A N 1
ATOM 692 C CA . VAL A 1 97 ? -5.561 -6.038 -5.605 1.00 96.88 97 VAL A CA 1
ATOM 693 C C . VAL A 1 97 ? -5.800 -4.950 -6.638 1.00 96.88 97 VAL A C 1
ATOM 695 O O . VAL A 1 97 ? -6.942 -4.610 -6.940 1.00 96.88 97 VAL A O 1
ATOM 698 N N . LEU A 1 98 ? -4.718 -4.437 -7.219 1.00 94.62 98 LEU A N 1
ATOM 699 C CA . LEU A 1 98 ? -4.767 -3.552 -8.375 1.00 94.62 98 LEU A CA 1
ATOM 700 C C . LEU A 1 98 ? -4.293 -4.306 -9.618 1.00 94.62 98 LEU A C 1
ATOM 702 O O . LEU A 1 98 ? -3.116 -4.654 -9.750 1.00 94.62 98 LEU A O 1
ATOM 706 N N . PHE A 1 99 ? -5.214 -4.502 -10.560 1.00 87.62 99 PHE A N 1
ATOM 707 C CA . PHE A 1 99 ? -4.925 -5.023 -11.893 1.00 87.62 99 PHE A CA 1
ATOM 708 C C . PHE A 1 99 ? -4.669 -3.855 -12.843 1.00 87.62 99 PHE A C 1
ATOM 710 O O . PHE A 1 99 ? -5.605 -3.242 -13.351 1.00 87.62 99 PHE A O 1
ATOM 717 N N . GLN A 1 100 ? -3.400 -3.531 -13.086 1.00 75.25 100 GLN A N 1
ATOM 718 C CA . GLN A 1 100 ? -3.039 -2.511 -14.068 1.00 75.25 100 GLN A CA 1
ATOM 719 C C . GLN A 1 100 ? -2.045 -3.076 -15.081 1.00 75.25 100 GLN A C 1
ATOM 721 O O . GLN A 1 100 ? -0.852 -3.222 -14.800 1.00 75.25 100 GLN A O 1
ATOM 726 N N . PHE A 1 101 ? -2.554 -3.380 -16.275 1.00 62.50 101 PHE A N 1
ATOM 727 C CA . PHE A 1 101 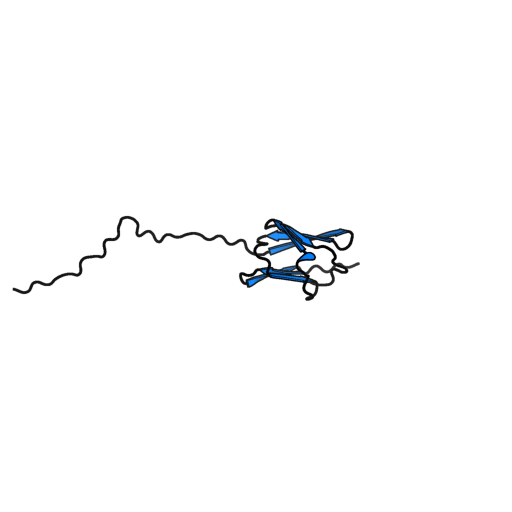? -1.750 -3.788 -17.421 1.00 62.50 101 PHE A CA 1
ATOM 728 C C . PHE A 1 101 ? -1.171 -2.544 -18.095 1.00 62.50 101 PHE A C 1
ATOM 730 O O . PHE A 1 101 ? -1.918 -1.672 -18.536 1.00 62.50 101 PHE A O 1
ATOM 737 N N . ASN A 1 102 ? 0.156 -2.453 -18.162 1.00 60.66 102 ASN A N 1
ATOM 738 C CA . ASN A 1 102 ? 0.815 -1.447 -18.987 1.00 60.66 102 ASN A CA 1
ATOM 739 C C . ASN A 1 102 ? 0.952 -2.030 -20.393 1.00 60.66 102 ASN A C 1
ATOM 741 O O . ASN A 1 102 ? 1.740 -2.951 -20.596 1.00 60.66 102 ASN A O 1
ATOM 745 N N . TRP A 1 103 ? 0.160 -1.524 -21.335 1.00 49.91 103 TRP A N 1
ATOM 746 C CA . TRP A 1 103 ? 0.334 -1.813 -22.756 1.00 49.91 103 TRP A CA 1
ATOM 747 C C . TRP A 1 103 ? 1.348 -0.808 -23.305 1.00 49.91 103 TRP A C 1
ATOM 749 O O . TRP A 1 103 ? 1.141 0.399 -23.169 1.00 49.91 103 TRP A O 1
ATOM 759 N N . SER A 1 104 ? 2.466 -1.312 -23.825 1.00 58.59 104 SER A N 1
ATOM 760 C CA . SER A 1 104 ? 3.443 -0.535 -24.598 1.00 58.59 104 SER A CA 1
ATOM 761 C C . SER A 1 104 ? 2.973 -0.357 -26.031 1.00 58.59 104 SER A C 1
ATOM 763 O O . SER A 1 104 ? 2.536 -1.390 -26.591 1.00 58.59 104 SER A O 1
#

pLDDT: mean 83.63, std 16.04, range [44.72, 97.88]

Radius of gyration: 24.84 Å; Cα contacts (8 Å, |Δi|>4): 174; chains: 1; bounding box: 62×26×82 Å

Solvent-accessible surface area (backbone atoms only — not comparable to full-atom values): 6501 Å² total; per-residue (Å²): 138,84,85,81,82,75,84,78,74,81,82,73,59,102,66,79,61,82,85,76,79,84,80,83,75,66,64,55,41,63,73,49,77,43,83,75,54,92,38,24,33,43,35,35,40,34,40,60,53,68,73,69,46,43,26,46,52,80,46,73,58,56,79,89,33,46,48,77,78,41,48,40,33,36,39,36,40,78,41,89,68,90,57,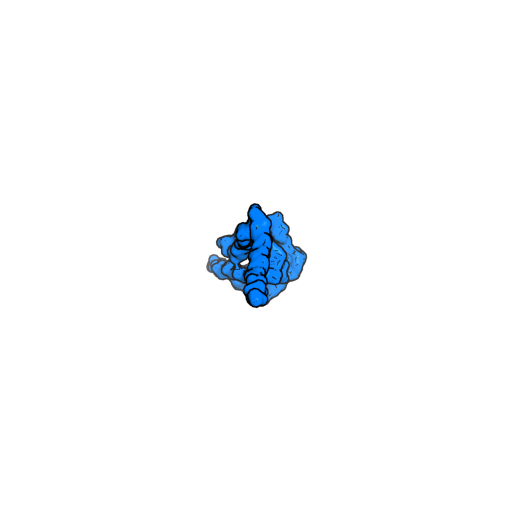57,37,40,37,42,30,26,73,88,71,52,66,30,68,40,82,63,84,84,82,129